Protein AF-A0AAT9HQW8-F1 (afdb_monomer_lite)

Sequence (133 aa):
MAETVAEPAEAPAAVRHVEETMGTVFSFDVRGGEPAVVRAALEEAVAGLHRVDEVFSTYRDDSQISRLARGELDVGECAAEVAEVLELAAEAERVSEGWFSPRYRGRWIPRGSSRDGPWSGPRDGSPRRGPPG

Structure (mmCIF, N/CA/C/O backbone):
data_AF-A0AAT9HQW8-F1
#
_entry.id   AF-A0AAT9HQW8-F1
#
loop_
_atom_site.group_PDB
_atom_site.id
_atom_site.type_symbol
_atom_site.label_atom_id
_atom_site.label_alt_id
_atom_site.label_comp_id
_atom_site.label_asym_id
_atom_site.label_entity_id
_atom_site.label_seq_id
_atom_site.pdbx_PDB_ins_code
_atom_site.Cartn_x
_atom_site.Cartn_y
_atom_site.Cartn_z
_atom_site.occupancy
_atom_site.B_iso_or_equiv
_atom_site.auth_seq_id
_atom_site.auth_comp_id
_atom_site.auth_asym_id
_atom_site.auth_atom_id
_atom_site.pdbx_PDB_model_num
ATOM 1 N N . MET A 1 1 ? 53.231 8.662 -32.714 1.00 35.25 1 MET A N 1
ATOM 2 C CA . MET A 1 1 ? 52.381 8.868 -31.528 1.00 35.25 1 MET A CA 1
ATOM 3 C C . MET A 1 1 ? 50.988 9.149 -32.054 1.00 35.25 1 MET A C 1
ATOM 5 O O . MET A 1 1 ? 50.796 10.183 -32.674 1.00 35.25 1 MET A O 1
ATOM 9 N N . ALA A 1 2 ? 50.093 8.171 -31.964 1.00 35.41 2 ALA A N 1
ATOM 10 C CA . ALA A 1 2 ? 48.688 8.317 -32.321 1.00 35.41 2 ALA A CA 1
ATOM 11 C C . ALA A 1 2 ? 47.917 7.902 -31.071 1.00 35.41 2 ALA A C 1
ATOM 13 O O . ALA A 1 2 ? 47.828 6.717 -30.763 1.00 35.41 2 ALA A O 1
ATOM 14 N N . GLU A 1 3 ? 47.492 8.891 -30.291 1.00 36.31 3 GLU A N 1
ATOM 15 C CA . GLU A 1 3 ? 46.542 8.673 -29.210 1.00 36.31 3 GLU A CA 1
ATOM 16 C C . GLU A 1 3 ? 45.167 8.533 -29.857 1.00 36.31 3 GLU A C 1
ATOM 18 O O . GLU A 1 3 ? 44.601 9.488 -30.387 1.00 36.31 3 GLU A O 1
ATOM 23 N N . THR A 1 4 ? 44.679 7.296 -29.887 1.00 39.06 4 THR A N 1
ATOM 24 C CA . THR A 1 4 ? 43.286 6.982 -30.178 1.00 39.06 4 THR A CA 1
ATOM 25 C C . THR A 1 4 ? 42.431 7.667 -29.120 1.00 39.06 4 THR A C 1
ATOM 27 O O . THR A 1 4 ? 42.477 7.296 -27.948 1.00 39.06 4 THR A O 1
ATOM 30 N N . VAL A 1 5 ? 41.659 8.670 -29.535 1.00 41.75 5 VAL A N 1
ATOM 31 C CA . VAL A 1 5 ? 40.552 9.199 -28.740 1.00 41.75 5 VAL A CA 1
ATOM 32 C C . VAL A 1 5 ? 39.593 8.038 -28.507 1.00 41.75 5 VAL A C 1
ATOM 34 O O . VAL A 1 5 ? 39.033 7.489 -29.453 1.00 41.75 5 VAL A O 1
ATOM 37 N N . ALA A 1 6 ? 39.471 7.624 -27.248 1.00 42.06 6 ALA A N 1
ATOM 38 C CA . ALA A 1 6 ? 38.452 6.680 -26.835 1.00 42.06 6 ALA A CA 1
ATOM 39 C C . ALA A 1 6 ? 37.083 7.300 -27.136 1.00 42.06 6 ALA A C 1
ATOM 41 O O . ALA A 1 6 ? 36.738 8.353 -26.596 1.00 42.06 6 ALA A O 1
ATOM 42 N N . GLU A 1 7 ? 36.334 6.654 -28.025 1.00 42.19 7 GLU A N 1
ATOM 43 C CA . GLU A 1 7 ? 34.918 6.931 -28.240 1.00 42.19 7 GLU A CA 1
ATOM 44 C C . GLU A 1 7 ? 34.201 6.866 -26.880 1.00 42.19 7 GLU A C 1
ATOM 46 O O . GLU A 1 7 ? 34.501 5.968 -26.081 1.00 42.19 7 GLU A O 1
ATOM 51 N N . PRO A 1 8 ? 33.293 7.806 -26.560 1.00 43.16 8 PRO A N 1
ATOM 52 C CA . PRO A 1 8 ? 32.550 7.734 -25.314 1.00 43.16 8 PRO A CA 1
ATOM 53 C C . PRO A 1 8 ? 31.759 6.428 -25.320 1.00 43.16 8 PRO A C 1
ATOM 55 O O . PRO A 1 8 ? 30.911 6.221 -26.185 1.00 43.16 8 PRO A O 1
ATOM 58 N N . ALA A 1 9 ? 32.068 5.541 -24.371 1.00 48.69 9 ALA A N 1
ATOM 59 C CA . ALA A 1 9 ? 31.289 4.339 -24.128 1.00 48.69 9 ALA A CA 1
ATOM 60 C C . ALA A 1 9 ? 29.817 4.748 -24.028 1.00 48.69 9 ALA A C 1
ATOM 62 O O . ALA A 1 9 ? 29.452 5.536 -23.152 1.00 48.69 9 ALA A O 1
ATOM 63 N N . GLU A 1 10 ? 29.016 4.274 -24.980 1.00 49.66 10 GLU A N 1
ATOM 64 C CA . GLU A 1 10 ? 27.591 4.551 -25.084 1.00 49.66 10 GLU A CA 1
ATOM 65 C C . GLU A 1 10 ? 26.964 4.270 -23.716 1.00 49.66 10 GLU A C 1
ATOM 67 O O . GLU A 1 10 ? 26.999 3.140 -23.221 1.00 49.66 10 GLU A O 1
ATOM 72 N N . ALA A 1 11 ? 26.517 5.329 -23.033 1.00 55.97 11 ALA A N 1
ATOM 73 C CA . ALA A 1 11 ? 25.940 5.192 -21.707 1.00 55.97 11 ALA A CA 1
ATOM 74 C C . ALA A 1 11 ? 24.802 4.165 -21.806 1.00 55.97 11 ALA A C 1
ATOM 76 O O . ALA A 1 11 ? 23.977 4.289 -22.717 1.00 55.97 11 ALA A O 1
ATOM 77 N N . PRO A 1 12 ? 24.752 3.141 -20.931 1.00 56.47 12 PRO A N 1
ATOM 78 C CA . PRO A 1 12 ? 23.717 2.124 -21.027 1.00 56.47 12 PRO A CA 1
ATOM 79 C C . PRO A 1 12 ? 22.364 2.826 -21.000 1.00 56.47 12 PRO A C 1
ATOM 81 O O . PRO A 1 12 ? 22.152 3.692 -20.148 1.00 56.47 12 PRO A O 1
ATOM 84 N N . ALA A 1 13 ? 21.487 2.480 -21.946 1.00 64.81 13 ALA A N 1
ATOM 85 C CA . ALA A 1 13 ? 20.164 3.077 -22.056 1.00 64.81 13 ALA A CA 1
ATOM 86 C C . ALA A 1 13 ? 19.501 3.090 -20.669 1.00 64.81 13 ALA A C 1
ATOM 88 O O . ALA A 1 13 ? 19.255 2.040 -20.070 1.00 64.81 13 ALA A O 1
ATOM 89 N N . ALA A 1 14 ? 19.312 4.291 -20.127 1.00 78.81 14 ALA A N 1
ATOM 90 C CA . ALA A 1 14 ? 18.690 4.496 -18.833 1.00 78.81 14 ALA A CA 1
ATOM 91 C C . ALA A 1 14 ? 17.210 4.793 -19.068 1.00 78.81 14 ALA A C 1
ATOM 93 O O . ALA A 1 14 ? 16.867 5.725 -19.799 1.00 78.81 14 ALA A O 1
ATOM 94 N N . VAL A 1 15 ? 16.335 3.993 -18.465 1.00 85.12 15 VAL A N 1
ATOM 95 C CA . VAL A 1 15 ? 14.891 4.226 -18.484 1.00 85.12 15 VAL A CA 1
ATOM 96 C C . VAL A 1 15 ? 14.510 4.865 -17.160 1.00 85.12 15 VAL A C 1
ATOM 98 O O . VAL A 1 15 ? 14.755 4.300 -16.094 1.00 85.12 15 VAL A O 1
ATOM 101 N N . ARG A 1 16 ? 13.899 6.048 -17.237 1.00 89.44 16 ARG A N 1
ATOM 102 C CA . ARG A 1 16 ? 13.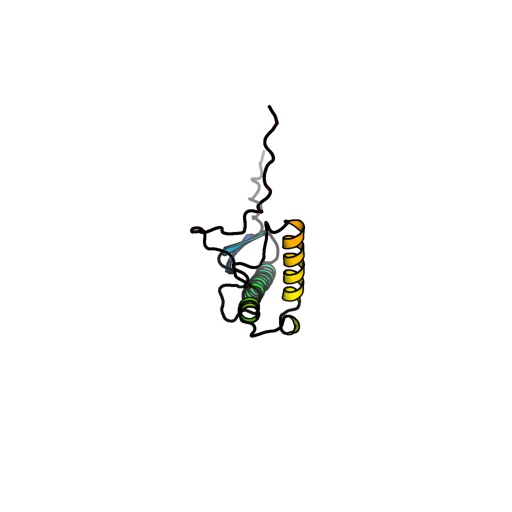354 6.750 -16.079 1.00 89.44 16 ARG A CA 1
ATOM 103 C C . ARG A 1 16 ? 11.839 6.807 -16.184 1.00 89.44 16 ARG A C 1
ATOM 105 O O . ARG A 1 16 ? 11.312 7.259 -17.198 1.00 89.44 16 ARG A O 1
ATOM 112 N N . HIS A 1 17 ? 11.161 6.386 -15.128 1.00 90.56 17 HIS A N 1
ATOM 113 C CA . HIS A 1 17 ? 9.709 6.428 -15.023 1.00 90.56 17 HIS A CA 1
ATOM 114 C C . HIS A 1 17 ? 9.299 7.020 -13.675 1.00 90.56 17 HIS A C 1
ATOM 116 O O . HIS A 1 17 ? 10.012 6.875 -12.682 1.00 90.56 17 HIS A O 1
ATOM 122 N N . VAL A 1 18 ? 8.186 7.742 -13.657 1.00 92.75 18 VAL A N 1
ATOM 123 C CA . VAL A 1 18 ? 7.655 8.402 -12.467 1.00 92.75 18 VAL A CA 1
ATOM 124 C C . VAL A 1 18 ? 6.163 8.119 -12.424 1.00 92.75 18 VAL A C 1
ATOM 126 O O . VAL A 1 18 ? 5.491 8.354 -13.424 1.00 92.75 18 VAL A O 1
ATOM 129 N N . GLU A 1 19 ? 5.686 7.637 -11.281 1.00 94.12 19 GLU A N 1
ATOM 130 C CA . GLU A 1 19 ? 4.288 7.286 -11.040 1.00 94.12 19 GLU A CA 1
ATOM 131 C C . GLU A 1 19 ? 3.767 8.039 -9.814 1.00 94.12 19 GLU A C 1
ATOM 133 O O . GLU A 1 19 ? 4.414 8.053 -8.763 1.00 94.12 19 GLU A O 1
ATOM 138 N N . GLU A 1 20 ? 2.602 8.669 -9.940 1.00 91.19 20 GLU A N 1
ATOM 139 C CA . GLU A 1 20 ? 1.956 9.401 -8.849 1.00 91.19 20 GLU A CA 1
ATOM 140 C C . GLU A 1 20 ? 0.818 8.556 -8.278 1.00 91.19 20 GLU A C 1
ATOM 142 O O . GLU A 1 20 ? -0.223 8.383 -8.905 1.00 91.19 20 GLU A O 1
ATOM 147 N N . THR A 1 21 ? 0.990 8.030 -7.067 1.00 89.81 21 THR A N 1
ATOM 148 C CA . THR A 1 21 ? -0.033 7.198 -6.424 1.00 89.81 21 THR A CA 1
ATOM 149 C C . THR A 1 21 ? 0.113 7.206 -4.907 1.00 89.81 21 THR A C 1
ATOM 151 O O . THR A 1 21 ? 1.139 7.631 -4.374 1.00 89.81 21 THR A O 1
ATOM 154 N N . MET A 1 22 ? -0.933 6.792 -4.186 1.00 86.69 22 MET A N 1
ATOM 155 C CA . MET A 1 22 ? -0.964 6.758 -2.717 1.00 86.69 22 MET A CA 1
ATOM 156 C C . MET A 1 22 ? -0.600 8.106 -2.052 1.00 86.69 22 MET A C 1
ATOM 158 O O . MET A 1 22 ? -0.043 8.142 -0.954 1.00 86.69 22 MET A O 1
ATOM 162 N N . GLY A 1 23 ? -0.877 9.233 -2.721 1.00 83.12 23 GLY A N 1
ATOM 163 C CA . GLY A 1 23 ? -0.530 10.576 -2.234 1.00 83.12 23 GLY A CA 1
ATOM 164 C C . GLY A 1 23 ? 0.973 10.895 -2.236 1.00 83.12 23 GLY A C 1
ATOM 165 O O . GLY A 1 23 ? 1.397 11.832 -1.560 1.00 83.12 23 GLY A O 1
ATOM 166 N N . THR A 1 24 ? 1.780 10.128 -2.971 1.00 86.50 24 THR A N 1
ATOM 167 C CA . THR A 1 24 ? 3.225 10.320 -3.128 1.00 86.50 24 THR A CA 1
ATOM 168 C C . THR A 1 24 ? 3.652 10.117 -4.587 1.00 86.50 24 THR A C 1
ATOM 170 O O . THR A 1 24 ? 2.841 9.802 -5.456 1.00 86.50 24 THR A O 1
ATOM 173 N N . VAL A 1 25 ? 4.941 10.317 -4.861 1.00 92.19 25 VAL A N 1
ATOM 174 C CA . VAL A 1 25 ? 5.557 10.107 -6.173 1.00 92.19 25 VAL A CA 1
ATOM 175 C C . VAL A 1 25 ? 6.605 8.999 -6.069 1.00 92.19 25 VAL A C 1
ATOM 177 O O . VAL A 1 25 ? 7.574 9.124 -5.317 1.00 92.19 25 VAL A O 1
ATOM 180 N N . PHE A 1 26 ? 6.431 7.928 -6.840 1.00 89.88 26 PHE A N 1
ATOM 181 C CA . PHE A 1 26 ? 7.400 6.846 -7.002 1.00 89.88 26 PHE A CA 1
ATOM 182 C C . PHE A 1 26 ? 8.254 7.103 -8.241 1.00 89.88 26 PHE A C 1
ATOM 184 O O . PHE A 1 26 ? 7.735 7.372 -9.319 1.00 89.88 26 PHE A O 1
ATOM 191 N N . SER A 1 27 ? 9.577 7.010 -8.110 1.00 92.81 27 SER A N 1
ATOM 192 C CA . SER A 1 27 ? 10.502 7.177 -9.234 1.00 92.81 27 SER A CA 1
ATOM 193 C C . SER A 1 27 ? 11.323 5.916 -9.462 1.00 92.81 27 SER A C 1
ATOM 195 O O . SER A 1 27 ? 12.008 5.455 -8.549 1.00 92.81 27 SER A O 1
ATOM 197 N N . PHE A 1 28 ? 11.321 5.423 -10.694 1.00 91.31 28 PHE A N 1
ATOM 198 C CA . PHE A 1 28 ? 12.126 4.299 -11.148 1.00 91.31 28 PHE A CA 1
ATOM 199 C C . PHE A 1 28 ? 13.264 4.813 -12.041 1.00 91.31 28 P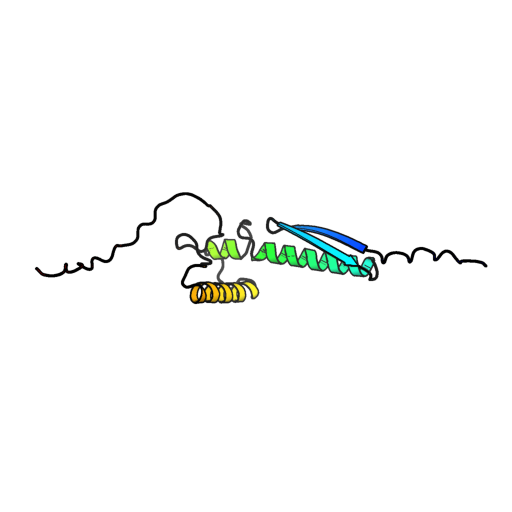HE A C 1
ATOM 201 O O . PHE A 1 28 ? 13.012 5.488 -13.039 1.00 91.31 28 PHE A O 1
ATOM 208 N N . ASP A 1 29 ? 14.509 4.494 -11.680 1.00 92.06 29 ASP A N 1
ATOM 209 C CA . ASP A 1 29 ? 15.718 4.719 -12.490 1.00 92.06 29 ASP A CA 1
ATOM 210 C C . ASP A 1 29 ? 16.333 3.348 -12.781 1.00 92.06 29 ASP A C 1
ATOM 212 O O . ASP A 1 29 ? 16.893 2.706 -11.891 1.00 92.06 29 ASP A O 1
ATOM 216 N N . VAL A 1 30 ? 16.163 2.860 -14.009 1.00 90.50 30 VAL A N 1
ATOM 217 C CA . VAL A 1 30 ? 16.667 1.551 -14.437 1.00 90.50 30 VAL A CA 1
ATOM 218 C C . VAL A 1 30 ? 17.811 1.769 -15.412 1.00 90.50 30 VAL A C 1
ATOM 220 O O . VAL A 1 30 ? 17.661 2.468 -16.413 1.00 90.50 30 VAL A O 1
ATOM 223 N N . ARG A 1 31 ? 18.966 1.164 -15.125 1.00 89.94 31 ARG A N 1
ATOM 224 C CA . ARG A 1 31 ? 20.174 1.277 -15.950 1.00 89.94 31 ARG A CA 1
ATOM 225 C C . ARG A 1 31 ? 20.489 -0.060 -16.601 1.00 89.94 31 ARG A C 1
ATOM 227 O O . ARG A 1 31 ? 20.765 -1.033 -15.902 1.00 89.94 31 ARG A O 1
ATOM 234 N N . GLY A 1 32 ? 20.511 -0.074 -17.931 1.00 86.00 32 GLY A N 1
ATOM 235 C CA . GLY A 1 32 ? 20.740 -1.287 -18.710 1.00 86.00 32 GLY A CA 1
ATOM 236 C C . GLY A 1 32 ? 19.495 -2.170 -18.831 1.00 86.00 32 GLY A C 1
ATOM 237 O O . GLY A 1 32 ? 18.434 -1.868 -18.291 1.00 86.00 32 GLY A O 1
ATOM 238 N N . GLY A 1 33 ? 19.645 -3.270 -19.568 1.00 85.75 33 GLY A N 1
ATOM 239 C CA . GLY A 1 33 ? 18.532 -4.127 -19.976 1.00 85.75 33 GLY A CA 1
ATOM 240 C C . GLY A 1 33 ? 17.972 -3.753 -21.348 1.00 85.75 33 GLY A C 1
ATOM 241 O O . GLY A 1 33 ? 18.292 -2.710 -21.918 1.00 85.75 33 GLY A O 1
ATOM 242 N N . GLU A 1 34 ? 17.161 -4.650 -21.904 1.00 88.00 34 GLU A N 1
ATOM 243 C CA . GLU A 1 34 ? 16.485 -4.409 -23.177 1.00 88.00 34 GLU A CA 1
ATOM 244 C C . GLU A 1 34 ? 15.294 -3.447 -22.942 1.00 88.00 34 GLU A C 1
ATOM 246 O O . GLU A 1 34 ? 14.494 -3.686 -22.031 1.00 88.00 34 GLU A O 1
ATOM 251 N N . PRO A 1 35 ? 15.169 -2.335 -23.698 1.00 85.94 35 PRO A N 1
ATOM 252 C CA . PRO A 1 35 ? 14.192 -1.284 -23.399 1.00 85.94 35 PRO A CA 1
ATOM 253 C C . PRO A 1 35 ? 12.714 -1.697 -23.411 1.00 85.94 35 PRO A C 1
ATOM 255 O O . PRO A 1 35 ? 11.903 -1.023 -22.769 1.00 85.94 35 PRO A O 1
ATOM 258 N N . ALA A 1 36 ? 12.324 -2.724 -24.168 1.00 87.69 36 ALA A N 1
ATOM 259 C CA . ALA A 1 36 ? 10.953 -3.230 -24.164 1.00 87.69 36 ALA A CA 1
ATOM 260 C C . ALA A 1 36 ? 10.686 -4.092 -22.922 1.00 87.69 36 ALA A C 1
ATOM 262 O O . ALA A 1 36 ? 9.659 -3.909 -22.271 1.00 87.69 36 ALA A O 1
ATOM 263 N N . VAL A 1 37 ? 11.635 -4.946 -22.527 1.00 91.62 37 VAL A N 1
ATOM 264 C CA . VAL A 1 37 ? 11.567 -5.730 -21.282 1.00 91.62 37 VAL A CA 1
ATOM 265 C C . VAL A 1 37 ? 11.498 -4.811 -20.064 1.00 91.62 37 VAL A C 1
ATOM 267 O O . VAL A 1 37 ? 10.660 -5.014 -19.188 1.00 91.62 37 VAL A O 1
ATOM 270 N N . VAL A 1 38 ? 12.333 -3.767 -20.020 1.00 91.88 38 VAL A N 1
ATOM 271 C CA . VAL A 1 38 ? 12.322 -2.793 -18.917 1.00 91.88 38 VAL A CA 1
ATOM 272 C C . VAL A 1 38 ? 10.978 -2.070 -18.838 1.00 91.88 38 VAL A C 1
ATOM 274 O O . VAL A 1 38 ? 10.443 -1.908 -17.746 1.00 91.88 38 VAL A O 1
ATOM 277 N N . ARG A 1 39 ? 10.396 -1.673 -19.975 1.00 90.38 39 ARG A N 1
ATOM 278 C CA . ARG A 1 39 ? 9.067 -1.046 -19.991 1.00 90.38 39 ARG A CA 1
ATOM 279 C C . ARG A 1 39 ? 7.969 -1.977 -19.490 1.00 90.38 39 ARG A C 1
ATOM 281 O O . ARG A 1 39 ? 7.196 -1.554 -18.642 1.00 90.38 39 ARG A O 1
ATOM 288 N N . ALA A 1 40 ? 7.947 -3.231 -19.937 1.00 93.12 40 ALA A N 1
ATOM 289 C CA . ALA A 1 40 ? 6.963 -4.206 -19.471 1.00 93.12 40 ALA A CA 1
ATOM 290 C C . ALA A 1 40 ? 7.054 -4.436 -17.949 1.00 93.12 40 ALA A C 1
ATOM 292 O O . ALA A 1 40 ? 6.037 -4.450 -17.262 1.00 93.12 40 ALA A O 1
ATOM 293 N N . ALA A 1 41 ? 8.272 -4.540 -17.406 1.00 93.81 41 ALA A N 1
ATOM 294 C CA . ALA A 1 41 ? 8.480 -4.677 -15.965 1.00 93.81 41 ALA A CA 1
ATOM 295 C C . ALA A 1 41 ? 8.050 -3.423 -15.179 1.00 93.81 41 ALA A C 1
ATOM 297 O O . ALA A 1 41 ? 7.507 -3.535 -14.081 1.00 93.81 41 ALA A O 1
ATOM 298 N N . LEU A 1 42 ? 8.269 -2.224 -15.733 1.00 94.00 42 LEU A N 1
ATOM 299 C CA . LEU A 1 42 ? 7.796 -0.975 -15.130 1.00 94.00 42 LEU A CA 1
ATOM 300 C C . LEU A 1 42 ? 6.267 -0.898 -15.116 1.00 94.00 42 LEU A C 1
ATOM 302 O O . LEU A 1 42 ? 5.696 -0.543 -14.090 1.00 94.00 42 LEU A O 1
ATOM 306 N N . GLU A 1 43 ? 5.605 -1.274 -16.211 1.00 94.06 43 GLU A N 1
ATOM 307 C CA . GLU A 1 43 ? 4.140 -1.338 -16.281 1.00 94.06 43 GLU A CA 1
ATOM 308 C C . GLU A 1 43 ? 3.570 -2.319 -15.245 1.00 94.06 43 GLU A C 1
ATOM 310 O O . GLU A 1 43 ? 2.598 -2.000 -14.559 1.00 94.06 43 GLU A O 1
ATOM 315 N N . GLU A 1 44 ? 4.204 -3.481 -15.064 1.00 95.81 44 GLU A N 1
ATOM 316 C CA . GLU A 1 44 ? 3.813 -4.448 -14.034 1.00 95.81 44 GLU A CA 1
ATOM 317 C C . GLU A 1 44 ? 3.990 -3.889 -12.614 1.00 95.81 44 GLU A C 1
ATOM 319 O O . GLU A 1 44 ? 3.099 -4.044 -11.771 1.00 95.81 44 GLU A O 1
ATOM 324 N N . ALA A 1 45 ? 5.107 -3.203 -12.350 1.00 93.50 45 ALA A N 1
ATOM 325 C CA . ALA A 1 45 ? 5.379 -2.580 -11.058 1.00 93.50 45 ALA A CA 1
ATOM 326 C C . ALA A 1 45 ? 4.362 -1.476 -10.732 1.00 93.50 45 ALA A C 1
ATOM 328 O O . ALA A 1 45 ? 3.819 -1.448 -9.627 1.00 93.50 45 ALA A O 1
ATOM 329 N N . VAL A 1 46 ? 4.052 -0.611 -11.701 1.00 94.38 46 VAL A N 1
ATOM 330 C CA . VAL A 1 46 ? 3.027 0.438 -11.578 1.00 94.38 46 VAL A CA 1
ATOM 331 C C . VAL A 1 46 ? 1.652 -0.170 -11.331 1.00 94.38 46 VAL A C 1
ATOM 333 O O . VAL A 1 46 ? 0.951 0.241 -10.408 1.00 94.38 46 VAL A O 1
ATOM 336 N N . ALA A 1 47 ? 1.283 -1.208 -12.085 1.00 94.19 47 ALA A N 1
ATOM 337 C CA . ALA A 1 47 ? 0.039 -1.930 -11.844 1.00 94.19 47 ALA A CA 1
ATOM 338 C C . ALA A 1 47 ? -0.002 -2.534 -10.429 1.00 94.19 47 ALA A C 1
ATOM 340 O O . ALA A 1 47 ? -1.057 -2.563 -9.802 1.00 94.19 47 ALA A O 1
ATOM 341 N N . GLY A 1 48 ? 1.139 -2.992 -9.905 1.00 93.56 48 GLY A N 1
ATOM 342 C CA . GLY A 1 48 ? 1.284 -3.415 -8.514 1.00 93.56 48 GLY A CA 1
ATOM 343 C C . GLY A 1 48 ? 1.000 -2.295 -7.515 1.00 93.56 48 GLY A C 1
ATOM 344 O O . GLY A 1 48 ? 0.213 -2.501 -6.593 1.00 93.56 48 GLY A O 1
ATOM 345 N N . LEU A 1 49 ? 1.575 -1.108 -7.720 1.00 92.38 49 LEU A N 1
ATOM 346 C CA . LEU A 1 49 ? 1.321 0.054 -6.861 1.00 92.38 49 LEU A CA 1
ATOM 347 C C . LEU A 1 49 ? -0.162 0.447 -6.858 1.00 92.38 49 LEU A C 1
ATOM 349 O O . LEU A 1 49 ? -0.727 0.687 -5.794 1.00 92.38 49 LEU A O 1
ATOM 353 N N . HIS A 1 50 ? -0.816 0.434 -8.020 1.00 92.25 50 HIS A N 1
ATOM 354 C CA . HIS A 1 50 ? -2.249 0.722 -8.113 1.00 92.25 50 HIS A CA 1
ATOM 355 C C . HIS A 1 50 ? -3.114 -0.321 -7.408 1.00 92.25 50 HIS A C 1
ATOM 357 O O . HIS A 1 50 ? -4.044 0.057 -6.702 1.00 92.25 50 HIS A O 1
ATOM 363 N N . ARG A 1 51 ? -2.774 -1.614 -7.495 1.00 91.06 51 ARG A N 1
ATOM 364 C CA . ARG A 1 51 ? -3.467 -2.653 -6.711 1.00 91.06 51 ARG A CA 1
ATOM 365 C C . ARG A 1 51 ? -3.323 -2.426 -5.207 1.00 91.06 51 ARG A C 1
ATOM 367 O O . ARG A 1 51 ? -4.281 -2.609 -4.463 1.00 91.06 51 ARG A O 1
ATOM 374 N N . VAL A 1 52 ? -2.141 -2.012 -4.748 1.00 91.25 52 VAL A N 1
ATOM 375 C CA . VAL A 1 52 ? -1.929 -1.674 -3.333 1.00 91.25 52 VAL A CA 1
ATOM 376 C C . VAL A 1 52 ? -2.781 -0.469 -2.930 1.00 91.25 52 VAL A C 1
ATOM 378 O O . VAL A 1 52 ? -3.401 -0.510 -1.869 1.00 91.25 52 VAL A O 1
ATOM 381 N N . ASP A 1 53 ? -2.870 0.567 -3.766 1.00 88.69 53 ASP A N 1
ATOM 382 C CA . ASP A 1 53 ? -3.738 1.724 -3.511 1.00 88.69 53 ASP A CA 1
ATOM 383 C C . ASP A 1 53 ? -5.226 1.318 -3.463 1.00 88.69 53 ASP A C 1
ATOM 385 O O . ASP A 1 53 ? -5.944 1.700 -2.542 1.00 88.69 53 ASP A O 1
ATOM 389 N N . GLU A 1 54 ? -5.692 0.457 -4.369 1.00 90.12 54 GLU A N 1
ATOM 390 C CA . GLU A 1 54 ? -7.067 -0.067 -4.361 1.00 90.12 54 GLU A CA 1
ATOM 391 C C . GLU A 1 54 ? -7.410 -0.842 -3.079 1.00 90.12 54 GLU A C 1
ATOM 393 O O . GLU A 1 54 ? -8.546 -0.800 -2.607 1.00 90.12 54 GLU A O 1
ATOM 398 N N . VAL A 1 55 ? -6.448 -1.540 -2.476 1.00 90.56 55 VAL A N 1
ATOM 399 C CA . VAL A 1 55 ? -6.688 -2.313 -1.248 1.00 90.56 55 VAL A CA 1
ATOM 400 C C . VAL A 1 55 ? -6.536 -1.438 -0.004 1.00 90.56 55 VAL A C 1
ATOM 402 O O . VAL A 1 55 ? -7.425 -1.414 0.852 1.00 90.56 55 VAL A O 1
ATOM 405 N N . PHE A 1 56 ? -5.425 -0.709 0.096 1.00 87.56 56 PHE A N 1
ATOM 406 C CA . PHE A 1 56 ? -4.966 -0.080 1.335 1.00 87.56 56 PHE A CA 1
ATOM 407 C C . PHE A 1 56 ? -5.170 1.428 1.404 1.00 87.56 56 PHE A C 1
ATOM 409 O O . PHE A 1 56 ? -4.933 2.016 2.466 1.00 87.56 56 PHE A O 1
ATOM 416 N N . SER A 1 57 ? -5.609 2.074 0.320 1.00 86.38 57 SER A N 1
ATOM 417 C CA . SER A 1 57 ? -5.862 3.507 0.368 1.00 86.38 57 SER A CA 1
ATOM 418 C C . SER A 1 57 ? -6.919 3.809 1.405 1.00 86.38 57 SER A C 1
ATOM 420 O O . SER A 1 57 ? -7.986 3.211 1.461 1.00 86.38 57 SER A O 1
ATOM 422 N N . THR A 1 58 ? -6.621 4.782 2.236 1.00 83.75 58 THR A N 1
ATOM 423 C CA . THR A 1 58 ? -7.526 5.228 3.283 1.00 83.75 58 THR A CA 1
ATOM 424 C C . THR A 1 58 ? -8.324 6.471 2.890 1.00 83.75 58 THR A C 1
ATOM 426 O O . THR A 1 58 ? -9.148 6.955 3.664 1.00 83.75 58 THR A O 1
ATOM 429 N N . TYR A 1 59 ? -8.066 6.991 1.688 1.00 80.00 59 TYR A N 1
ATOM 430 C CA . TYR A 1 59 ? -8.726 8.162 1.112 1.00 80.00 59 TYR A CA 1
ATOM 431 C C . TYR A 1 59 ? -9.738 7.786 0.032 1.00 80.00 59 TYR A C 1
ATOM 433 O O . TYR A 1 59 ? -10.625 8.572 -0.287 1.00 80.00 59 TYR A O 1
ATOM 441 N N . ARG A 1 60 ? -9.593 6.592 -0.543 1.00 84.12 60 ARG A N 1
ATOM 442 C CA . ARG A 1 60 ? -10.523 6.043 -1.517 1.00 84.12 60 ARG A CA 1
ATOM 443 C C . ARG A 1 60 ? -11.667 5.335 -0.807 1.00 84.12 60 ARG A C 1
ATOM 445 O O . ARG A 1 60 ? -11.432 4.406 -0.038 1.00 84.12 60 ARG A O 1
ATOM 452 N N . ASP A 1 61 ? -12.898 5.745 -1.085 1.00 85.75 61 ASP A N 1
ATOM 453 C CA . ASP A 1 61 ? -14.083 5.142 -0.464 1.00 85.75 61 ASP A CA 1
ATOM 454 C C . ASP A 1 61 ? -14.316 3.694 -0.919 1.00 85.75 61 ASP A C 1
ATOM 456 O O . ASP A 1 61 ? -14.864 2.888 -0.164 1.00 85.75 61 ASP A O 1
ATOM 460 N N . ASP A 1 62 ? -13.891 3.361 -2.141 1.00 85.62 62 ASP A N 1
ATOM 461 C CA . ASP A 1 62 ? -14.023 2.034 -2.747 1.00 85.62 62 ASP A CA 1
ATOM 462 C C . ASP A 1 62 ? -12.960 1.032 -2.275 1.00 85.62 62 ASP A C 1
ATOM 464 O O . ASP A 1 62 ? -13.094 -0.162 -2.557 1.00 85.62 62 ASP A O 1
ATOM 468 N N . SER A 1 63 ? -11.956 1.479 -1.513 1.00 90.62 63 SER A N 1
ATOM 469 C CA . SER A 1 63 ? -10.893 0.597 -1.047 1.00 90.62 63 SER A CA 1
ATOM 470 C C . SER A 1 63 ? -11.371 -0.411 -0.008 1.00 90.62 63 SER A C 1
ATOM 472 O O . SER A 1 63 ? -12.324 -0.185 0.751 1.00 90.62 63 SER A O 1
ATOM 474 N N . GLN A 1 64 ? -10.662 -1.534 0.076 1.00 89.56 64 GLN A N 1
ATOM 475 C CA . GLN A 1 64 ? -10.989 -2.574 1.047 1.00 89.56 64 GLN A CA 1
ATOM 476 C C . GLN A 1 64 ? -10.812 -2.083 2.487 1.00 89.56 64 GLN A C 1
ATOM 478 O O . GLN A 1 64 ? -11.689 -2.322 3.315 1.00 89.56 64 GLN A O 1
ATOM 483 N N . ILE A 1 65 ? -9.749 -1.325 2.785 1.00 88.38 65 ILE A N 1
ATOM 484 C CA . ILE A 1 65 ? -9.535 -0.746 4.121 1.00 88.38 65 ILE A CA 1
ATOM 485 C C . ILE A 1 65 ? -10.636 0.255 4.498 1.00 88.38 65 ILE A C 1
ATOM 487 O O . ILE A 1 65 ? -11.130 0.212 5.628 1.00 88.38 65 ILE A O 1
ATOM 491 N N . SER A 1 66 ? -11.069 1.125 3.582 1.00 87.56 66 SER A N 1
ATOM 492 C CA . SER A 1 66 ? -12.144 2.089 3.859 1.00 87.56 66 SER A CA 1
ATOM 493 C C . SER A 1 66 ? -13.491 1.400 4.080 1.00 87.56 66 SER A C 1
ATOM 495 O O . SER A 1 66 ? -14.267 1.808 4.948 1.00 87.56 66 SER A O 1
ATOM 497 N N . ARG A 1 67 ? -13.778 0.330 3.332 1.00 86.62 67 ARG A N 1
ATOM 498 C CA . ARG A 1 67 ? -14.986 -0.495 3.507 1.00 86.62 67 ARG A CA 1
ATOM 499 C C . ARG A 1 67 ? -14.950 -1.297 4.809 1.00 86.62 67 ARG A C 1
ATOM 501 O O . ARG A 1 67 ? -15.931 -1.283 5.551 1.00 86.62 67 ARG A O 1
ATOM 508 N N . LEU A 1 68 ? -13.810 -1.899 5.145 1.00 87.25 68 LEU A N 1
ATOM 509 C CA . LEU A 1 68 ? -13.581 -2.592 6.416 1.00 87.25 68 LEU A CA 1
ATOM 510 C C . LEU A 1 68 ? -13.754 -1.639 7.612 1.00 87.25 68 LEU A C 1
ATOM 512 O O . LEU A 1 68 ? -14.441 -1.964 8.577 1.00 87.25 68 LEU A O 1
ATOM 516 N N . ALA A 1 69 ? -13.219 -0.415 7.537 1.00 83.62 69 ALA A N 1
ATOM 517 C CA . ALA A 1 69 ? -13.372 0.598 8.588 1.00 83.62 69 ALA A CA 1
ATOM 518 C C . ALA A 1 69 ? -14.830 1.072 8.784 1.00 83.62 69 ALA A C 1
ATOM 520 O O . ALA A 1 69 ? -15.202 1.540 9.871 1.00 83.62 69 ALA A O 1
ATOM 521 N N . ARG A 1 70 ? -15.664 0.952 7.742 1.00 85.44 70 ARG A N 1
ATOM 522 C CA . ARG A 1 70 ? -17.115 1.196 7.788 1.00 85.44 70 ARG A CA 1
ATOM 523 C C . ARG A 1 70 ? -17.922 -0.030 8.232 1.00 85.44 70 ARG A C 1
ATOM 525 O O . ARG A 1 70 ? -19.084 0.140 8.589 1.00 85.44 70 ARG A O 1
ATOM 532 N N . GLY A 1 71 ? -17.306 -1.213 8.295 1.00 86.19 71 GLY A N 1
ATOM 533 C CA . GLY A 1 71 ? -17.970 -2.479 8.619 1.00 86.19 71 GLY A CA 1
ATOM 534 C C . GLY A 1 71 ? -18.762 -3.069 7.450 1.00 86.19 71 GLY A C 1
ATOM 535 O O . GLY A 1 71 ? -19.728 -3.788 7.671 1.00 86.19 71 GLY A O 1
ATOM 536 N N . GLU A 1 72 ? -18.398 -2.721 6.214 1.00 88.19 72 GLU A N 1
ATOM 537 C CA . GLU A 1 72 ? -19.041 -3.216 4.984 1.00 88.19 72 GLU A CA 1
ATOM 538 C C . GLU A 1 72 ? -18.364 -4.460 4.402 1.00 88.19 72 GLU A C 1
ATOM 540 O O . GLU A 1 72 ? -18.861 -5.029 3.432 1.00 88.19 72 GLU A O 1
ATOM 545 N N . LEU A 1 73 ? -17.209 -4.825 4.954 1.00 87.19 73 LEU A N 1
ATOM 546 C CA . LEU A 1 73 ? -16.453 -6.033 4.654 1.00 87.19 73 LEU A CA 1
ATOM 547 C C . LEU A 1 73 ? -15.943 -6.613 5.967 1.00 87.19 73 LEU A C 1
ATOM 549 O O . LEU A 1 73 ? -15.546 -5.854 6.855 1.00 87.19 73 LEU A O 1
ATOM 553 N N . ASP A 1 74 ? -15.889 -7.935 6.045 1.00 85.75 74 ASP A N 1
ATOM 554 C CA . ASP A 1 74 ? -15.094 -8.643 7.040 1.00 85.75 74 ASP A CA 1
ATOM 555 C C . ASP A 1 74 ? -13.665 -8.875 6.529 1.00 85.75 74 ASP A C 1
ATOM 557 O O . ASP A 1 74 ? -13.406 -8.943 5.329 1.00 85.75 74 ASP A O 1
ATOM 561 N N . VAL A 1 75 ? -12.708 -9.058 7.445 1.00 86.62 75 VAL A N 1
ATOM 562 C CA . VAL A 1 75 ? -11.294 -9.306 7.087 1.00 86.62 75 VAL A CA 1
ATOM 563 C C . VAL A 1 75 ? -11.138 -10.533 6.177 1.00 86.62 75 VAL A C 1
ATOM 565 O O . VAL A 1 75 ? -10.271 -10.539 5.311 1.00 86.62 75 VAL A O 1
ATOM 568 N N . GLY A 1 76 ? -11.995 -11.549 6.331 1.00 86.88 76 GLY A N 1
ATOM 569 C CA . GLY A 1 76 ? -11.984 -12.744 5.479 1.00 86.88 76 GLY A CA 1
ATOM 570 C C . GLY A 1 76 ? -12.486 -12.517 4.047 1.00 86.88 76 GLY A C 1
ATOM 571 O O . GLY A 1 76 ? -12.293 -13.385 3.200 1.00 86.88 76 GLY A O 1
ATOM 572 N N . GLU A 1 77 ? -13.123 -11.378 3.773 1.00 85.88 77 GLU A N 1
ATOM 573 C CA . GLU A 1 77 ? -13.579 -10.969 2.438 1.00 85.88 77 GLU A CA 1
ATOM 574 C C . GLU A 1 77 ? -12.579 -10.027 1.746 1.00 85.88 77 GLU A C 1
ATOM 576 O O . GLU A 1 77 ? -12.732 -9.707 0.564 1.00 85.88 77 GLU A O 1
ATOM 581 N N . CYS A 1 78 ? -11.557 -9.578 2.476 1.00 88.25 78 CYS A N 1
ATOM 582 C CA . CYS A 1 78 ? -10.470 -8.761 1.960 1.00 88.25 78 CYS A CA 1
ATOM 583 C C . CYS A 1 78 ? -9.364 -9.621 1.325 1.00 88.25 78 CYS A C 1
ATOM 585 O O . CYS A 1 78 ? -9.304 -10.841 1.485 1.00 88.25 78 CYS A O 1
ATOM 587 N N . ALA A 1 79 ? -8.449 -8.959 0.619 1.00 90.12 79 ALA A N 1
ATOM 588 C CA . ALA A 1 79 ? -7.200 -9.552 0.166 1.00 90.12 79 AL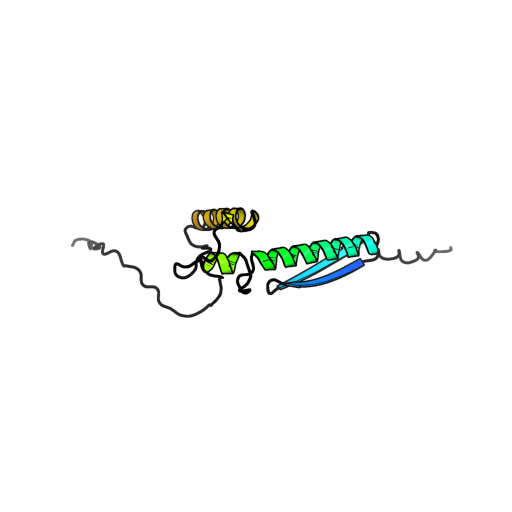A A CA 1
ATOM 589 C C . ALA A 1 79 ? -6.391 -10.073 1.370 1.00 90.12 79 ALA A C 1
ATOM 591 O O . ALA A 1 79 ? -6.433 -9.483 2.453 1.00 90.12 79 ALA A O 1
ATOM 592 N N . ALA A 1 80 ? -5.660 -11.175 1.193 1.00 88.69 80 ALA A N 1
ATOM 593 C CA . ALA A 1 80 ? -4.950 -11.846 2.287 1.00 88.69 80 ALA A CA 1
ATOM 594 C C . ALA A 1 80 ? -3.928 -10.922 2.973 1.00 88.69 80 ALA A C 1
ATOM 596 O O . ALA A 1 80 ? -3.782 -10.939 4.195 1.00 88.69 80 ALA A O 1
ATOM 597 N N . GLU A 1 81 ? -3.309 -10.037 2.192 1.00 89.44 81 GLU A N 1
ATOM 598 C CA . GLU A 1 81 ? -2.366 -9.020 2.642 1.00 89.44 81 GLU A CA 1
ATOM 599 C C . GLU A 1 81 ? -2.989 -8.083 3.686 1.00 89.44 81 GLU A C 1
ATOM 601 O O . GLU A 1 81 ? -2.280 -7.552 4.540 1.00 89.44 81 GLU A O 1
ATOM 606 N N . VAL A 1 82 ? -4.313 -7.872 3.656 1.00 88.56 82 VAL A N 1
ATOM 607 C CA . VAL A 1 82 ? -5.000 -7.054 4.664 1.00 88.56 82 VAL A CA 1
ATOM 608 C C . VAL A 1 82 ? -4.845 -7.688 6.038 1.00 88.56 82 VAL A C 1
ATOM 610 O O . VAL A 1 82 ? -4.448 -6.993 6.968 1.00 88.56 82 VAL A O 1
ATOM 613 N N . ALA A 1 83 ? -5.088 -8.993 6.176 1.00 86.69 83 ALA A N 1
ATOM 614 C CA . ALA A 1 83 ? -4.926 -9.684 7.453 1.00 86.69 83 ALA A CA 1
ATOM 615 C C . ALA A 1 83 ? -3.482 -9.578 7.973 1.00 86.69 83 ALA A C 1
ATOM 617 O O . ALA A 1 83 ? -3.274 -9.205 9.127 1.00 86.69 83 ALA A O 1
ATOM 618 N N . GLU A 1 84 ? -2.493 -9.790 7.103 1.00 89.06 84 GLU A N 1
ATOM 619 C CA . GLU A 1 84 ? -1.071 -9.686 7.454 1.00 89.06 84 GLU A CA 1
ATOM 620 C C . GLU A 1 84 ? -0.696 -8.278 7.946 1.00 89.06 84 GLU A C 1
ATOM 622 O O . GLU A 1 84 ? -0.046 -8.114 8.981 1.00 89.06 84 GLU A O 1
ATOM 627 N N . VAL A 1 85 ? -1.148 -7.232 7.248 1.00 90.06 85 VAL A N 1
ATOM 628 C CA . VAL A 1 85 ? -0.887 -5.839 7.643 1.00 90.06 85 VAL A CA 1
ATOM 629 C C . VAL A 1 85 ? -1.580 -5.493 8.964 1.00 90.06 85 VAL A C 1
ATOM 631 O O . VAL A 1 85 ? -1.001 -4.776 9.784 1.00 90.06 85 VAL A O 1
ATOM 634 N N . LEU A 1 86 ? -2.793 -6.003 9.206 1.00 87.56 86 LEU A N 1
ATOM 635 C CA . LEU A 1 86 ? -3.499 -5.824 10.480 1.00 87.56 86 LEU A CA 1
ATOM 636 C C . LEU A 1 86 ? -2.738 -6.471 11.644 1.00 87.56 86 LEU A C 1
ATOM 638 O O . LEU A 1 86 ? -2.621 -5.860 12.710 1.00 87.56 86 LEU A O 1
ATOM 642 N N . GLU A 1 87 ? -2.202 -7.674 11.442 1.00 88.25 87 GLU A N 1
ATOM 643 C CA . GLU A 1 87 ? -1.382 -8.381 12.430 1.00 88.25 87 GLU A CA 1
ATOM 644 C C . GLU A 1 87 ? -0.085 -7.621 12.729 1.00 88.25 87 GLU A C 1
ATOM 646 O O . GLU A 1 87 ? 0.229 -7.364 13.896 1.00 88.25 87 GLU A O 1
ATOM 651 N N . LEU A 1 88 ? 0.625 -7.168 11.691 1.00 89.94 88 LEU A N 1
ATOM 652 C CA . LEU A 1 88 ? 1.828 -6.341 11.838 1.00 89.94 88 LEU A CA 1
ATOM 653 C C . LEU A 1 88 ? 1.533 -5.030 12.574 1.00 89.94 88 LEU A C 1
ATOM 655 O O . LEU A 1 88 ? 2.313 -4.598 13.424 1.00 89.94 88 LEU A O 1
ATOM 659 N N . ALA A 1 89 ? 0.396 -4.397 12.283 1.00 86.31 89 ALA A N 1
ATOM 660 C CA . ALA A 1 89 ? -0.013 -3.170 12.949 1.00 86.31 89 ALA A CA 1
ATOM 661 C C . ALA A 1 89 ? -0.357 -3.393 14.432 1.00 86.31 89 ALA A C 1
ATOM 663 O O . ALA A 1 89 ? -0.043 -2.535 15.261 1.00 86.31 89 ALA A O 1
ATOM 664 N N . ALA A 1 90 ? -0.968 -4.532 14.776 1.00 85.88 90 ALA A N 1
ATOM 665 C CA . ALA A 1 90 ? -1.247 -4.911 16.160 1.00 85.88 90 ALA A CA 1
ATOM 666 C C . ALA A 1 90 ? 0.046 -5.180 16.945 1.00 85.88 90 ALA A C 1
ATOM 668 O O . ALA A 1 90 ? 0.188 -4.736 18.086 1.00 85.88 90 ALA A O 1
ATOM 669 N N . GLU A 1 91 ? 1.016 -5.846 16.320 1.00 88.44 91 GLU A N 1
ATOM 670 C CA . GLU A 1 91 ? 2.332 -6.068 16.916 1.00 88.44 91 GLU A CA 1
ATOM 671 C C . GLU A 1 91 ? 3.088 -4.748 17.121 1.00 88.44 91 GLU A C 1
ATOM 673 O O . GLU A 1 91 ? 3.631 -4.501 18.200 1.00 88.44 91 GLU A O 1
ATOM 678 N N . ALA A 1 92 ? 3.059 -3.852 16.132 1.00 87.88 92 ALA A N 1
ATOM 679 C CA . ALA A 1 92 ? 3.651 -2.523 16.249 1.00 87.88 92 ALA A CA 1
ATOM 680 C C . ALA A 1 92 ? 3.002 -1.699 17.374 1.00 87.88 92 ALA A C 1
ATOM 682 O O . ALA A 1 92 ? 3.706 -1.034 18.135 1.00 87.88 92 ALA A O 1
ATOM 683 N N . GLU A 1 93 ? 1.677 -1.758 17.533 1.00 86.06 93 GLU A N 1
ATOM 684 C CA . GLU A 1 93 ? 0.961 -1.104 18.639 1.00 86.06 93 GLU A CA 1
ATOM 685 C C . GLU A 1 93 ? 1.396 -1.656 20.004 1.00 86.06 93 GLU A C 1
ATOM 687 O O . GLU A 1 93 ? 1.667 -0.883 20.926 1.00 86.06 93 GLU A O 1
ATOM 692 N N . ARG A 1 94 ? 1.558 -2.980 20.114 1.00 87.31 94 ARG A N 1
ATOM 693 C CA . ARG A 1 94 ? 2.010 -3.654 21.337 1.00 87.31 94 ARG A CA 1
ATOM 694 C C . ARG A 1 94 ? 3.445 -3.286 21.710 1.00 87.31 94 ARG A C 1
ATOM 696 O O . ARG A 1 94 ? 3.700 -2.920 22.853 1.00 87.31 94 ARG A O 1
ATOM 703 N N . VAL A 1 95 ? 4.380 -3.393 20.766 1.00 91.94 95 VAL A N 1
ATOM 704 C CA . VAL A 1 95 ? 5.813 -3.122 20.996 1.00 91.94 95 VAL A CA 1
ATOM 705 C C . VAL A 1 95 ? 6.060 -1.645 21.267 1.00 91.94 95 VAL A C 1
ATOM 707 O O . VAL A 1 95 ? 6.944 -1.292 22.042 1.00 91.94 95 VAL A O 1
ATOM 710 N N . SER A 1 96 ? 5.265 -0.778 20.648 1.00 86.06 96 SER A N 1
ATOM 711 C CA . SER A 1 96 ? 5.359 0.658 20.863 1.00 86.06 96 SER A CA 1
ATOM 712 C C . SER A 1 96 ? 4.626 1.132 22.115 1.00 86.06 96 SER A C 1
ATOM 714 O O . SER A 1 96 ? 4.571 2.334 22.311 1.00 86.06 96 SER A O 1
ATOM 716 N N . GLU A 1 97 ? 4.033 0.259 22.937 1.00 83.62 97 GLU A N 1
ATOM 717 C CA . GLU A 1 97 ? 3.259 0.651 24.129 1.00 83.62 97 GLU A CA 1
ATOM 718 C C . GLU A 1 97 ? 2.205 1.744 23.832 1.00 83.62 97 GLU A C 1
ATOM 720 O O . GLU A 1 97 ? 1.959 2.647 24.634 1.00 83.62 97 GLU A O 1
ATOM 725 N N . GLY A 1 98 ? 1.591 1.688 22.643 1.00 76.44 98 GLY A N 1
ATOM 726 C CA . GLY A 1 98 ? 0.595 2.660 22.183 1.00 76.44 98 GLY A CA 1
ATOM 727 C C . GLY A 1 98 ? 1.153 3.955 21.575 1.00 76.44 98 GLY A C 1
ATOM 728 O O . GLY A 1 98 ? 0.365 4.811 21.167 1.00 76.44 98 GLY A O 1
ATOM 729 N N . TRP A 1 99 ? 2.477 4.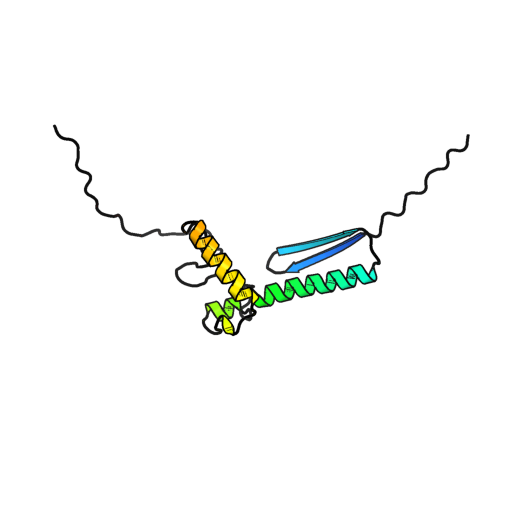118 21.449 1.00 79.56 99 TRP A N 1
ATOM 730 C CA . TRP A 1 99 ? 3.077 5.222 20.681 1.00 79.56 99 TRP A CA 1
ATOM 731 C C . TRP A 1 99 ? 2.734 5.132 19.187 1.00 79.56 99 TRP A C 1
ATOM 733 O O . TRP A 1 99 ? 2.581 6.152 18.509 1.00 79.56 99 TRP A O 1
ATOM 743 N N . PHE A 1 100 ? 2.556 3.914 18.678 1.00 81.38 100 PHE A N 1
ATOM 744 C CA . PHE A 1 100 ? 1.903 3.634 17.411 1.00 81.38 100 PHE A CA 1
ATOM 745 C C . PHE A 1 100 ? 0.518 3.043 17.683 1.00 81.38 100 PHE A C 1
ATOM 747 O O . PHE A 1 100 ? 0.373 2.112 18.461 1.00 81.38 100 PHE A O 1
ATOM 754 N N . SER A 1 101 ? -0.501 3.542 16.991 1.00 78.19 101 SER A N 1
ATOM 755 C CA . SER A 1 101 ? -1.780 2.851 16.858 1.00 78.19 101 SER A CA 1
ATOM 756 C C . SER A 1 101 ? -2.239 2.949 15.403 1.00 78.19 101 SER A C 1
ATOM 758 O O . SER A 1 101 ? -2.107 4.027 14.808 1.00 78.19 101 SER A O 1
ATOM 760 N N . PRO A 1 102 ? -2.760 1.859 14.811 1.00 74.25 102 PRO A N 1
ATOM 761 C CA . PRO A 1 102 ? -3.462 1.910 13.530 1.00 74.25 102 PRO A CA 1
ATOM 762 C C . PRO A 1 102 ? -4.881 2.483 13.671 1.00 74.25 102 PRO A C 1
ATOM 764 O O . PRO A 1 102 ? -5.567 2.713 12.678 1.00 74.25 102 PRO A O 1
ATOM 767 N N . ARG A 1 103 ? -5.338 2.714 14.908 1.00 68.62 103 ARG A N 1
ATOM 768 C CA . ARG A 1 103 ? -6.628 3.319 15.229 1.00 68.62 103 ARG A CA 1
ATOM 769 C C . ARG A 1 103 ? -6.425 4.786 15.604 1.00 68.62 103 ARG A C 1
ATOM 771 O O . ARG A 1 103 ? -5.420 5.182 16.184 1.00 68.62 103 ARG A O 1
ATOM 778 N N . TYR A 1 104 ? -7.426 5.605 15.336 1.00 52.97 104 TYR A N 1
ATOM 779 C CA . TYR A 1 104 ? -7.521 6.990 15.804 1.00 52.97 104 TYR A CA 1
ATOM 780 C C . TYR A 1 104 ? -8.928 7.131 16.456 1.00 52.97 104 TYR A C 1
ATOM 782 O O . TYR A 1 104 ? -9.873 6.449 16.073 1.00 52.97 104 TYR A O 1
ATOM 790 N N . ARG A 1 105 ? -9.111 7.920 17.526 1.00 47.62 105 ARG A N 1
ATOM 791 C CA . ARG A 1 105 ? -10.417 8.129 18.228 1.00 47.62 105 ARG A CA 1
ATOM 792 C C . ARG A 1 105 ? -11.331 6.885 18.432 1.00 47.62 105 ARG A C 1
ATOM 794 O O . ARG A 1 105 ? -12.549 6.992 18.321 1.00 47.62 105 ARG A O 1
ATOM 801 N N . GLY A 1 106 ? -10.776 5.708 18.736 1.00 50.62 106 GLY A N 1
ATOM 802 C CA . GLY A 1 106 ? -11.564 4.488 18.999 1.00 50.62 106 GLY A CA 1
ATOM 803 C C . GLY A 1 106 ? -12.250 3.863 17.774 1.00 50.62 106 GLY A C 1
ATOM 804 O O . GLY A 1 106 ? -12.982 2.887 17.919 1.00 50.62 106 GLY A O 1
ATOM 805 N N . ARG A 1 107 ? -11.994 4.385 16.571 1.00 49.94 107 ARG A N 1
ATOM 806 C CA . ARG A 1 107 ? -12.396 3.807 15.286 1.00 49.94 107 ARG A CA 1
ATOM 807 C C . ARG A 1 107 ? -11.117 3.435 14.523 1.00 49.94 107 ARG A C 1
ATOM 809 O O . ARG A 1 107 ? -10.057 4.020 14.753 1.00 49.94 107 ARG A O 1
ATOM 816 N N . TRP A 1 108 ? -11.170 2.439 13.643 1.00 47.84 108 TRP A N 1
ATOM 817 C CA . TRP A 1 108 ? -10.122 2.304 12.629 1.00 47.84 108 TRP A CA 1
ATOM 818 C C . TRP A 1 108 ? -10.150 3.593 11.812 1.00 47.84 108 TRP A C 1
ATOM 820 O O . TRP A 1 108 ? -11.183 3.893 11.215 1.00 47.84 108 TRP A O 1
ATOM 830 N N . ILE A 1 109 ? -9.096 4.412 11.883 1.00 50.47 109 ILE A N 1
ATOM 831 C CA . ILE A 1 109 ? -9.052 5.630 11.076 1.00 50.47 109 ILE A CA 1
ATOM 832 C C . ILE A 1 109 ? -7.693 5.834 10.410 1.00 50.47 109 ILE A C 1
ATOM 834 O O . ILE A 1 109 ? -6.656 5.551 11.016 1.00 50.47 109 ILE A O 1
ATOM 838 N N . PRO A 1 110 ? -7.720 6.380 9.181 1.00 42.75 110 PRO A N 1
ATOM 839 C CA . PRO A 1 110 ? -6.558 6.870 8.454 1.00 42.75 110 PRO A CA 1
ATOM 840 C C . PRO A 1 110 ? -5.900 7.978 9.261 1.00 42.75 110 PRO A C 1
ATOM 842 O O . PRO A 1 110 ? -6.595 8.844 9.796 1.00 42.75 110 PRO A O 1
ATOM 845 N N . ARG A 1 111 ? -4.577 8.014 9.381 1.00 38.31 111 ARG A N 1
ATOM 846 C CA . ARG A 1 111 ? -3.932 9.053 10.196 1.00 38.31 111 ARG A CA 1
ATOM 847 C C . ARG A 1 111 ? -3.803 10.381 9.440 1.00 38.31 111 ARG A C 1
ATOM 849 O O . ARG A 1 111 ? -3.332 10.388 8.311 1.00 38.31 111 ARG A O 1
ATOM 856 N N . GLY A 1 112 ? -4.064 11.498 10.136 1.00 31.34 112 GLY A N 1
ATOM 857 C CA . GLY A 1 112 ? -3.458 12.800 9.818 1.00 31.34 112 GLY A CA 1
ATOM 858 C C . GLY A 1 112 ? -4.350 14.040 9.952 1.00 31.34 112 GLY A C 1
ATOM 859 O O . GLY A 1 112 ? -4.708 14.637 8.947 1.00 31.34 112 GLY A O 1
ATOM 860 N N . SER A 1 113 ? -4.617 14.518 11.172 1.00 32.12 113 SER A N 1
ATOM 861 C CA . SER A 1 113 ? -4.844 15.957 11.389 1.00 32.12 113 SER A CA 1
ATOM 862 C C . SER A 1 113 ? -4.111 16.402 12.652 1.00 32.12 113 SER A C 1
ATOM 864 O O . SER A 1 113 ? -4.510 16.088 13.776 1.00 32.12 113 SER A O 1
ATOM 866 N N . SER A 1 114 ? -2.989 17.090 12.472 1.00 41.56 114 SER A N 1
ATOM 867 C CA . SER A 1 114 ? -2.323 17.837 13.531 1.00 41.56 114 SER A CA 1
ATOM 868 C C . SER A 1 114 ? -3.203 19.013 13.977 1.00 41.56 114 SER A C 1
ATOM 870 O O . SER A 1 114 ? -3.823 19.672 13.149 1.00 41.56 114 SER A O 1
ATOM 872 N N . ARG A 1 115 ? -3.164 19.277 15.295 1.00 36.19 115 ARG A N 1
ATOM 873 C CA . ARG A 1 115 ? -3.765 20.401 16.049 1.00 36.19 115 ARG A CA 1
ATOM 874 C C . ARG A 1 115 ? -5.285 20.364 16.280 1.00 36.19 115 ARG A C 1
ATOM 876 O O . ARG A 1 115 ? -6.070 20.749 15.431 1.00 36.19 115 ARG A O 1
ATOM 883 N N . ASP A 1 116 ? -5.668 19.913 17.483 1.00 35.44 116 ASP A N 1
ATOM 884 C CA . ASP A 1 116 ? -6.235 20.762 18.561 1.00 35.44 116 ASP A CA 1
ATOM 885 C C . ASP A 1 116 ? -7.136 19.964 19.544 1.00 35.44 116 ASP A C 1
ATOM 887 O O . ASP A 1 116 ? -8.306 19.723 19.275 1.00 35.44 116 ASP A O 1
ATOM 891 N N . GLY A 1 117 ? -6.556 19.591 20.705 1.00 30.58 117 GLY A N 1
ATOM 892 C CA . GLY A 1 117 ? -7.173 19.302 22.029 1.00 30.58 117 GLY A CA 1
ATOM 893 C C . GLY A 1 117 ? -8.317 18.266 22.192 1.00 30.58 117 GLY A C 1
ATOM 894 O O . GLY A 1 117 ? -8.854 17.747 21.218 1.00 30.58 117 GLY A O 1
ATOM 895 N N . PRO A 1 118 ? -8.768 17.966 23.437 1.00 36.44 118 PRO A N 1
ATOM 896 C CA . PRO A 1 118 ? -8.119 18.060 24.748 1.00 36.44 118 PRO A CA 1
ATOM 897 C C . PRO A 1 118 ? -7.793 16.657 25.315 1.00 36.44 118 PRO A C 1
ATOM 899 O O . PRO A 1 118 ? -8.618 15.745 25.292 1.00 36.44 118 PRO A O 1
ATOM 902 N N . TRP A 1 119 ? -6.602 16.476 25.887 1.00 34.75 119 TRP A N 1
ATOM 903 C CA . TRP A 1 119 ? -6.329 15.301 26.719 1.00 34.75 119 TRP A CA 1
ATOM 904 C C . TRP A 1 119 ? -7.166 15.392 28.001 1.00 34.75 119 TRP A C 1
ATOM 906 O O . TRP A 1 119 ? -7.024 16.325 28.790 1.00 34.75 119 TRP A O 1
ATOM 916 N N . SER A 1 120 ? -8.053 14.426 28.210 1.00 44.56 120 SER A N 1
ATOM 917 C CA . SER A 1 120 ? -8.705 14.173 29.493 1.00 44.56 120 SER A CA 1
ATOM 918 C C . SER A 1 120 ? -8.793 12.669 29.707 1.00 44.56 120 SER A C 1
ATOM 920 O O . SER A 1 120 ? -9.546 11.972 29.035 1.00 44.56 120 SER A O 1
ATOM 922 N N . GLY A 1 121 ? -7.982 12.195 30.648 1.00 33.69 121 GLY A N 1
ATOM 923 C CA . GLY A 1 121 ? -7.993 10.860 31.235 1.00 33.69 121 GLY A CA 1
ATOM 924 C C . GLY A 1 121 ? -7.512 10.972 32.690 1.00 33.69 121 GLY A C 1
ATOM 925 O O . GLY A 1 121 ? -6.771 11.907 33.003 1.00 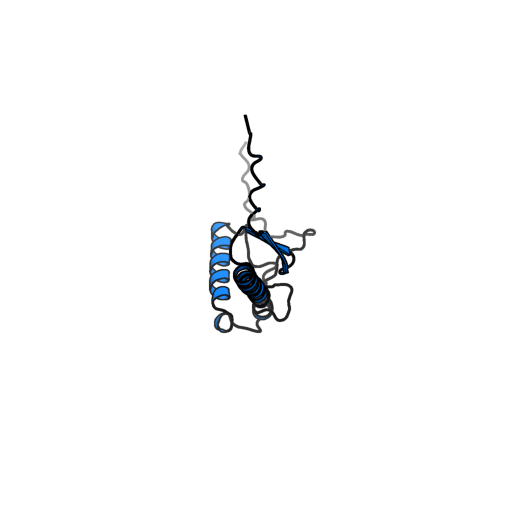33.69 121 GLY A O 1
ATOM 926 N N . PRO A 1 122 ? -8.009 10.120 33.598 1.00 39.81 122 PRO A N 1
ATOM 927 C CA . PRO A 1 122 ? -8.168 10.434 35.017 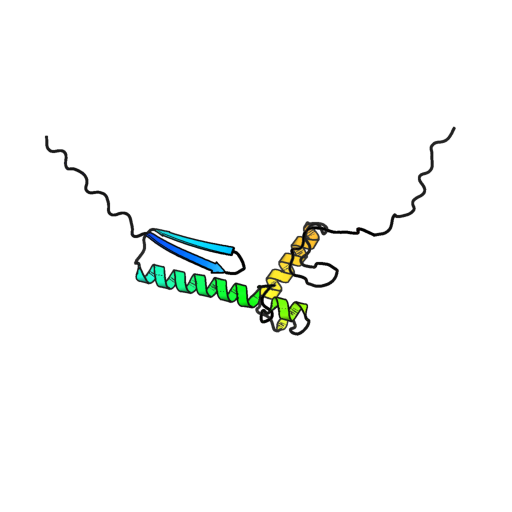1.00 39.81 122 PRO A CA 1
ATOM 928 C C . PRO A 1 122 ? -6.838 10.548 35.766 1.00 39.81 122 PRO A C 1
ATOM 930 O O . PRO A 1 122 ? -5.975 9.684 35.652 1.00 39.81 122 PRO A O 1
ATOM 933 N N . ARG A 1 123 ? -6.708 11.596 36.593 1.00 49.28 123 ARG A N 1
ATOM 934 C CA . ARG A 1 123 ? -5.682 11.644 37.640 1.00 49.28 123 ARG A CA 1
ATOM 935 C C . ARG A 1 123 ? -6.086 10.640 38.711 1.00 49.28 123 ARG A C 1
ATOM 937 O O . ARG A 1 123 ? -7.092 10.824 39.395 1.00 49.28 123 ARG A O 1
ATOM 944 N N . ASP A 1 124 ? -5.310 9.580 38.814 1.00 45.38 124 ASP A N 1
ATOM 945 C CA . ASP A 1 124 ? -5.301 8.669 39.938 1.00 45.38 124 ASP A CA 1
ATOM 946 C C . ASP A 1 124 ? -5.029 9.452 41.232 1.00 45.38 124 ASP A C 1
ATOM 948 O O . ASP A 1 124 ? -3.955 9.994 41.492 1.00 45.38 124 ASP A O 1
ATOM 952 N N . GLY A 1 125 ? -6.063 9.561 42.062 1.00 50.00 125 GLY A N 1
ATOM 953 C CA . GLY A 1 125 ? -5.965 10.143 43.392 1.00 50.00 125 GLY A CA 1
ATOM 954 C C . GLY A 1 125 ? -5.181 9.225 44.323 1.00 50.00 125 GLY A C 1
ATOM 955 O O . GLY A 1 125 ? -5.778 8.474 45.086 1.00 50.00 125 GLY A O 1
ATOM 956 N N . SER A 1 126 ? -3.851 9.299 44.297 1.00 49.41 126 SER A N 1
ATOM 957 C CA . SER A 1 126 ? -3.025 8.815 45.403 1.00 49.41 126 SER A CA 1
ATOM 958 C C . SER A 1 126 ? -2.649 10.002 46.304 1.00 49.41 126 SER A C 1
ATOM 960 O O . SER A 1 126 ? -1.996 10.948 45.854 1.00 49.41 126 SER A O 1
ATOM 962 N N . PRO A 1 127 ? -3.074 10.027 47.582 1.00 45.22 127 PRO A N 1
ATOM 963 C CA . PRO A 1 127 ? -2.688 11.097 48.486 1.00 45.22 127 PRO A CA 1
ATOM 964 C C . PRO A 1 127 ? -1.208 10.932 48.836 1.00 45.22 127 PRO A C 1
ATOM 966 O O . PRO A 1 127 ? -0.814 10.002 49.543 1.00 45.22 127 PRO A O 1
ATOM 969 N N . ARG A 1 128 ? -0.370 11.854 48.350 1.00 50.31 128 ARG A N 1
ATOM 970 C CA . ARG A 1 128 ? 1.009 11.991 48.825 1.00 50.31 128 ARG A CA 1
ATOM 971 C C . ARG A 1 128 ? 0.963 12.360 50.309 1.00 50.31 128 ARG A C 1
ATOM 973 O O . ARG A 1 128 ? 0.607 13.480 50.665 1.00 50.31 128 ARG A O 1
ATOM 980 N N . ARG A 1 129 ? 1.316 11.407 51.174 1.00 50.91 129 ARG A N 1
ATOM 981 C CA . ARG A 1 129 ? 1.691 11.677 52.567 1.00 50.91 129 ARG A CA 1
ATOM 982 C C . ARG A 1 129 ? 2.855 12.673 52.563 1.00 50.91 129 ARG A C 1
ATOM 984 O O . ARG A 1 129 ? 3.894 12.390 51.972 1.00 50.91 129 ARG A O 1
ATOM 991 N N . GLY A 1 130 ? 2.662 13.829 53.195 1.00 58.38 130 GLY A N 1
ATOM 992 C CA . GLY A 1 130 ? 3.745 14.763 53.503 1.00 58.38 130 GLY A CA 1
ATOM 993 C C . GLY A 1 130 ? 4.681 14.196 54.582 1.00 58.38 130 GLY A C 1
ATOM 994 O O . GLY A 1 130 ? 4.261 13.316 55.342 1.00 58.38 130 GLY A O 1
ATOM 995 N N . PRO A 1 131 ? 5.942 14.653 54.645 1.00 49.56 131 PRO A N 1
ATOM 996 C CA . PRO A 1 131 ? 6.884 14.218 55.671 1.00 49.56 131 PRO A CA 1
ATOM 997 C C . PRO A 1 131 ? 6.495 14.791 57.048 1.00 49.56 131 PRO A C 1
ATOM 999 O O . PRO A 1 131 ? 5.887 15.863 57.106 1.00 49.56 131 PRO A O 1
ATOM 1002 N N . PRO A 1 132 ? 6.798 14.093 58.158 1.00 54.06 132 PRO A N 1
ATOM 1003 C CA . PRO A 1 132 ? 6.488 14.587 59.492 1.00 54.06 132 PRO A CA 1
ATOM 1004 C C . PRO A 1 132 ? 7.495 15.652 59.946 1.00 54.06 132 PRO A C 1
ATOM 1006 O O . PRO A 1 132 ? 8.685 15.489 59.694 1.00 54.06 132 PRO A O 1
ATOM 1009 N N . GLY A 1 133 ? 6.966 16.656 60.657 1.00 50.25 133 GLY A N 1
ATOM 1010 C CA . GLY A 1 133 ? 7.579 17.354 61.802 1.00 50.25 133 GLY A CA 1
ATOM 1011 C C . GLY A 1 133 ? 8.912 18.047 61.591 1.00 50.25 133 GLY A C 1
ATOM 1012 O O . GLY A 1 133 ? 9.939 17.350 61.719 1.00 50.25 133 GLY A O 1
#

pLDDT: mean 73.95, std 21.08, range [30.58, 95.81]

Secondary structure (DSSP, 8-state):
-----PPP-----EEEEEEEETTEEEEEEEESS-HHHHHHHHHHHHHHHHHHHHHH-SS-TTSHHHHHHHTSS-GGGS-HHHHHHHHHHHHHHHHTTTSS-SEETTEE--------------------PPPP-

InterPro domains:
  IPR003374 ApbE-like superfamily [G3DSA:3.10.520.10] (3-116)
  IPR003374 ApbE-like superfamily [SSF143631] (16-117)
  IPR024932 Flavin transferase ApbE [PF02424] (22-103)
  IPR024932 Flavin transferase ApbE [PTHR30040] (13-102)

Organism: NCBI:txid3074435

Foldseek 3Di:
DDPPDPDPDDFFDWDWDWDCDLNDIDIDTDGHDDVVVVVVVVVVVNVVRVVCCQAPPQPDCNHVLNCVLVVNDDPVRGDPVSVVVVVVQVVVCVVVVNPGHCPDPPTNHDDDDDDDDDDDDDDDDDDPDDDDD

Radius of gyration: 26.28 Å; chains: 1; bounding box: 71×34×94 Å